Protein AF-A0A821N0A3-F1 (afdb_monomer_lite)

Secondary structure (DSSP, 8-state):
-HHHHHHHHHHHHHHHHHHHHHHHHHHHHHHHHHHHTT-TTGGG--PPPTT---EEEE-TTT-SEEEE--HHHHHHHIIIIIHHHHHHHH-

Radius of gyration: 22.74 Å; chains: 1; bounding box: 48×39×59 Å

pLDDT: mean 87.57, std 9.64, range [58.03, 97.88]

Structure (mmCIF, N/CA/C/O backbone):
data_AF-A0A821N0A3-F1
#
_entry.id   AF-A0A821N0A3-F1
#
loop_
_atom_site.group_PDB
_atom_site.id
_atom_site.type_symbol
_atom_site.label_atom_id
_atom_site.label_alt_id
_atom_site.label_comp_id
_atom_site.label_asym_id
_atom_site.label_entity_id
_atom_site.label_seq_id
_atom_site.pdbx_PDB_ins_code
_atom_site.Cartn_x
_atom_site.Cartn_y
_atom_site.Cartn_z
_atom_site.occupancy
_atom_site.B_iso_or_equiv
_atom_site.auth_seq_id
_atom_site.auth_comp_id
_atom_site.auth_asym_id
_atom_site.auth_atom_id
_atom_site.pdbx_PDB_model_num
ATOM 1 N N . MET A 1 1 ? 23.616 -5.218 -34.482 1.00 59.91 1 MET A N 1
ATOM 2 C CA . MET A 1 1 ? 23.246 -6.145 -33.396 1.00 59.91 1 MET A CA 1
ATOM 3 C C . MET A 1 1 ? 23.739 -5.630 -32.051 1.00 59.91 1 MET A C 1
ATOM 5 O O . MET A 1 1 ? 22.901 -5.297 -31.240 1.00 59.91 1 MET A O 1
ATOM 9 N N . GLU A 1 2 ? 25.040 -5.380 -31.844 1.00 76.50 2 GLU A N 1
ATOM 10 C CA . GLU A 1 2 ? 25.514 -4.902 -30.527 1.00 76.50 2 GLU A CA 1
ATOM 11 C C . GLU A 1 2 ? 24.987 -3.533 -30.046 1.00 76.50 2 GLU A C 1
ATOM 13 O O . GLU A 1 2 ? 24.928 -3.305 -28.841 1.00 76.50 2 GLU A O 1
ATOM 18 N N . LEU A 1 3 ? 24.675 -2.586 -30.942 1.00 80.81 3 LEU A N 1
ATOM 19 C CA . LEU A 1 3 ? 24.270 -1.229 -30.539 1.00 80.81 3 LEU A CA 1
ATOM 20 C C . LEU A 1 3 ? 22.820 -1.173 -30.033 1.00 80.81 3 LEU A C 1
ATOM 22 O O . LEU A 1 3 ? 22.553 -0.498 -29.041 1.00 80.81 3 LEU A O 1
ATOM 26 N N . ASP A 1 4 ? 21.914 -1.906 -30.680 1.00 88.06 4 ASP A N 1
ATOM 27 C CA . ASP A 1 4 ? 20.497 -1.962 -30.301 1.00 88.06 4 ASP A CA 1
ATOM 28 C C . ASP A 1 4 ? 20.318 -2.652 -28.943 1.00 88.06 4 ASP A C 1
ATOM 30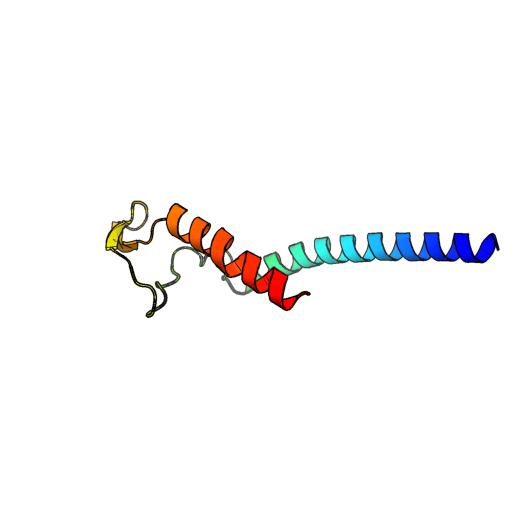 O O . ASP A 1 4 ? 19.595 -2.152 -28.080 1.00 88.06 4 ASP A O 1
ATOM 34 N N . ASP A 1 5 ? 21.070 -3.733 -28.705 1.00 88.50 5 ASP A N 1
ATOM 35 C CA . ASP A 1 5 ? 21.088 -4.440 -27.421 1.00 88.50 5 ASP A CA 1
ATOM 36 C C . ASP A 1 5 ? 21.600 -3.527 -26.294 1.00 88.50 5 ASP A C 1
ATOM 38 O O . ASP A 1 5 ? 21.008 -3.452 -25.213 1.00 88.50 5 ASP A O 1
ATOM 42 N N . LYS A 1 6 ? 22.667 -2.758 -26.557 1.00 88.56 6 LYS A N 1
ATOM 43 C CA . LYS A 1 6 ? 23.205 -1.769 -25.608 1.00 88.56 6 LYS A CA 1
ATOM 44 C C . LYS A 1 6 ? 22.183 -0.665 -25.311 1.00 88.56 6 LYS A C 1
ATOM 46 O O . LYS A 1 6 ? 22.015 -0.296 -24.148 1.00 88.56 6 LYS A O 1
ATOM 51 N N . LEU A 1 7 ? 21.469 -0.165 -26.321 1.00 92.38 7 LEU A N 1
ATOM 52 C CA . LEU A 1 7 ? 20.442 0.866 -26.149 1.00 92.38 7 LEU A CA 1
ATOM 53 C C . LEU A 1 7 ? 19.246 0.357 -25.329 1.00 92.38 7 LEU A C 1
ATOM 55 O O . LEU A 1 7 ? 18.763 1.069 -24.446 1.00 92.38 7 LEU A O 1
ATOM 59 N N . PHE A 1 8 ? 18.805 -0.882 -25.566 1.00 93.88 8 PHE A N 1
ATOM 60 C CA . PHE A 1 8 ? 17.732 -1.512 -24.796 1.00 93.88 8 PHE A CA 1
ATOM 61 C C . PHE A 1 8 ? 18.096 -1.659 -23.314 1.00 93.88 8 PHE A C 1
ATOM 63 O O . PHE A 1 8 ? 17.282 -1.340 -22.441 1.00 93.88 8 PHE A O 1
ATOM 70 N N . ILE A 1 9 ? 19.330 -2.081 -23.019 1.00 94.12 9 ILE A N 1
ATOM 71 C CA . ILE A 1 9 ? 19.831 -2.204 -21.643 1.00 94.12 9 ILE A CA 1
ATOM 72 C C . ILE A 1 9 ? 19.856 -0.832 -20.961 1.00 94.12 9 ILE A C 1
ATOM 74 O O . ILE A 1 9 ? 19.340 -0.693 -19.853 1.00 94.12 9 ILE A O 1
ATOM 78 N N . ILE A 1 10 ? 20.391 0.196 -21.626 1.00 95.25 10 ILE A N 1
ATOM 79 C CA . ILE A 1 10 ? 20.453 1.559 -21.076 1.00 95.25 10 ILE A CA 1
ATOM 80 C C . ILE A 1 10 ? 19.044 2.094 -20.796 1.00 95.25 10 ILE A C 1
ATOM 82 O O . ILE A 1 10 ? 18.787 2.601 -19.704 1.00 95.25 10 ILE A O 1
ATOM 86 N N . ASN A 1 11 ? 18.112 1.938 -21.738 1.00 94.19 11 ASN A N 1
ATOM 87 C CA . ASN A 1 11 ? 16.730 2.373 -21.558 1.00 94.19 11 ASN A CA 1
ATOM 88 C C . ASN A 1 11 ? 16.038 1.636 -20.399 1.00 94.19 11 ASN A C 1
ATOM 90 O O . ASN A 1 11 ? 15.347 2.253 -19.589 1.00 94.19 11 ASN A O 1
ATOM 94 N N . SER A 1 12 ? 16.264 0.326 -20.276 1.00 95.38 12 SER A N 1
ATOM 95 C CA . SER A 1 12 ? 15.709 -0.483 -19.186 1.00 95.38 12 SER A CA 1
ATOM 96 C C . SER A 1 12 ? 16.249 -0.044 -17.823 1.00 95.38 12 SER A C 1
ATOM 98 O O . SER A 1 12 ? 15.481 0.109 -16.875 1.00 95.38 12 SER A O 1
ATOM 100 N N . LEU A 1 13 ? 17.552 0.238 -17.724 1.00 96.81 13 LEU A N 1
ATOM 101 C CA . LEU A 1 13 ? 18.165 0.751 -16.497 1.00 96.81 13 LEU A CA 1
ATOM 102 C C . LEU A 1 13 ? 17.617 2.132 -16.123 1.00 96.81 13 LEU A C 1
ATOM 104 O O . LEU A 1 13 ? 17.271 2.354 -14.964 1.00 96.81 13 LEU A O 1
ATOM 108 N N . LEU A 1 14 ? 17.473 3.037 -17.094 1.00 97.06 14 LEU A N 1
ATOM 109 C CA . LEU A 1 14 ? 16.863 4.349 -16.867 1.00 97.06 14 LEU A CA 1
ATOM 110 C C . LEU A 1 14 ? 15.416 4.227 -16.385 1.00 97.06 14 LEU A C 1
ATOM 112 O O . LEU A 1 14 ? 15.028 4.933 -15.458 1.00 97.06 14 LEU A O 1
ATOM 116 N N . ASN A 1 15 ? 14.637 3.309 -16.961 1.00 97.25 15 ASN A N 1
ATOM 117 C CA . ASN A 1 15 ? 13.257 3.069 -16.549 1.00 97.25 15 ASN A CA 1
ATOM 118 C C . ASN A 1 15 ? 13.180 2.562 -15.102 1.00 97.25 15 ASN A C 1
ATOM 120 O O . ASN A 1 15 ? 12.414 3.098 -14.307 1.00 97.25 15 ASN A O 1
ATOM 124 N N . ILE A 1 16 ? 14.031 1.600 -14.731 1.00 97.38 16 ILE A N 1
ATOM 125 C CA . ILE A 1 16 ? 14.090 1.065 -13.364 1.00 97.38 16 ILE A CA 1
ATOM 126 C C . ILE A 1 16 ? 14.492 2.158 -12.365 1.00 97.38 16 ILE A C 1
ATOM 128 O O . ILE A 1 16 ? 13.864 2.295 -11.309 1.00 97.38 16 ILE A O 1
ATOM 132 N N . ILE A 1 17 ? 15.510 2.960 -12.697 1.00 97.62 17 ILE A N 1
ATOM 133 C CA . ILE A 1 17 ? 15.966 4.081 -11.863 1.00 97.62 17 ILE A CA 1
ATOM 134 C C . ILE A 1 17 ? 14.848 5.115 -11.712 1.00 97.62 17 ILE A C 1
ATOM 136 O O . ILE A 1 17 ? 14.557 5.548 -10.597 1.00 97.62 17 ILE A O 1
ATOM 140 N N . TRP A 1 18 ? 14.186 5.477 -12.812 1.00 96.88 18 TRP A N 1
ATOM 141 C CA . TRP A 1 18 ? 13.087 6.436 -12.807 1.00 96.88 18 TRP A CA 1
ATOM 142 C C . TRP A 1 18 ? 11.887 5.930 -12.003 1.00 96.88 18 TRP A C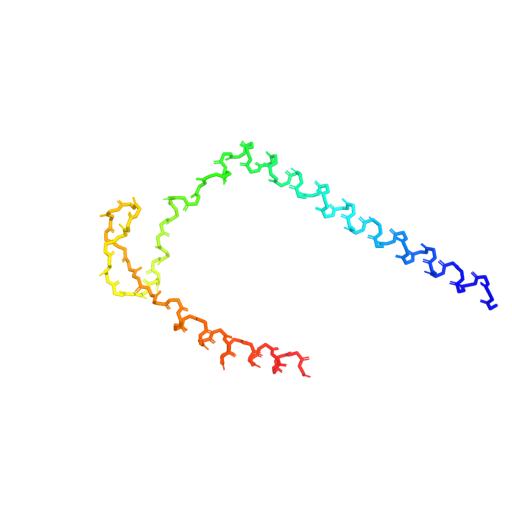 1
ATOM 144 O O . TRP A 1 18 ? 11.397 6.653 -11.142 1.00 96.88 18 TRP A O 1
ATOM 154 N N . ALA A 1 19 ? 11.453 4.684 -12.211 1.00 97.31 19 ALA A N 1
ATOM 155 C CA . ALA A 1 19 ? 10.324 4.092 -11.498 1.00 97.31 19 ALA A CA 1
ATOM 156 C C . ALA A 1 19 ? 10.589 4.022 -9.988 1.00 97.31 19 ALA A C 1
ATOM 158 O O . ALA A 1 19 ? 9.747 4.418 -9.179 1.00 97.31 19 ALA A O 1
ATOM 159 N N . THR A 1 20 ? 11.789 3.587 -9.598 1.00 97.06 20 THR A N 1
ATOM 160 C CA . THR A 1 20 ? 12.193 3.522 -8.187 1.00 97.06 20 THR A CA 1
ATOM 161 C C . THR A 1 20 ? 12.277 4.921 -7.575 1.00 97.06 20 THR A C 1
ATOM 163 O O . THR A 1 20 ? 11.731 5.162 -6.498 1.00 97.06 20 THR A O 1
ATOM 166 N N . GLY A 1 21 ? 12.914 5.866 -8.272 1.00 97.88 21 GLY A N 1
ATOM 167 C CA . GLY A 1 21 ? 13.031 7.256 -7.832 1.00 97.88 21 GLY A CA 1
ATOM 168 C C . GLY A 1 21 ? 11.669 7.933 -7.688 1.00 97.88 21 GLY A C 1
ATOM 169 O O . GLY A 1 21 ? 11.402 8.575 -6.672 1.00 97.88 21 GLY A O 1
ATOM 170 N N . P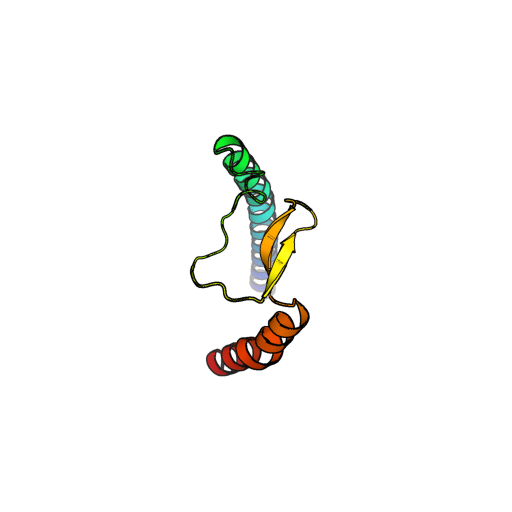HE A 1 22 ? 10.774 7.722 -8.655 1.00 97.06 22 PHE A N 1
ATOM 171 C CA . PHE A 1 22 ? 9.400 8.205 -8.612 1.00 97.06 22 PHE A CA 1
ATOM 172 C C . PHE A 1 22 ? 8.665 7.672 -7.382 1.00 97.06 22 PHE A C 1
ATOM 174 O O . PHE A 1 22 ? 8.100 8.466 -6.634 1.00 97.06 22 PHE A O 1
ATOM 181 N N . LEU A 1 23 ? 8.728 6.363 -7.109 1.00 97.25 23 LEU A N 1
ATOM 182 C CA . LEU A 1 23 ? 8.090 5.774 -5.928 1.00 97.25 23 LEU A CA 1
ATOM 183 C C . LEU A 1 23 ? 8.637 6.359 -4.622 1.00 97.25 23 LEU A C 1
ATOM 185 O O . LEU A 1 23 ? 7.862 6.659 -3.715 1.00 97.25 23 LEU A O 1
ATOM 189 N N . ILE A 1 24 ? 9.951 6.571 -4.518 1.00 97.44 24 ILE A N 1
ATOM 190 C CA . ILE A 1 24 ? 10.566 7.173 -3.326 1.00 97.44 24 ILE A CA 1
ATOM 191 C C . ILE A 1 24 ? 10.095 8.620 -3.141 1.00 97.44 24 ILE A C 1
ATOM 193 O O . ILE A 1 24 ? 9.642 8.992 -2.055 1.00 97.44 24 ILE A O 1
ATOM 197 N N . CYS A 1 25 ? 10.168 9.440 -4.190 1.00 97.12 25 CYS A N 1
ATOM 198 C CA . CYS A 1 25 ? 9.719 10.831 -4.152 1.00 97.12 25 CYS A CA 1
ATOM 199 C C . CYS A 1 25 ? 8.222 10.926 -3.842 1.00 97.12 25 CYS A C 1
ATOM 201 O O . CYS A 1 25 ? 7.804 11.731 -3.008 1.00 97.12 25 CYS A O 1
ATOM 203 N N . TRP A 1 26 ? 7.420 10.051 -4.444 1.00 97.06 26 TRP A N 1
ATOM 204 C CA . TRP A 1 26 ? 5.990 9.975 -4.197 1.00 97.06 26 TRP A CA 1
ATOM 205 C C . TRP A 1 26 ? 5.678 9.579 -2.753 1.00 97.06 26 TRP A C 1
ATOM 207 O O . TRP A 1 26 ? 4.778 10.159 -2.151 1.00 97.06 26 TRP A O 1
ATOM 217 N N . ARG A 1 27 ? 6.446 8.657 -2.152 1.00 95.69 27 ARG A N 1
ATOM 218 C CA . ARG A 1 27 ? 6.339 8.300 -0.723 1.00 95.69 27 ARG A CA 1
ATOM 219 C C . ARG A 1 27 ? 6.600 9.466 0.219 1.00 95.69 27 ARG A C 1
ATOM 221 O O . ARG A 1 27 ? 5.966 9.557 1.264 1.00 95.69 27 ARG A O 1
ATOM 228 N N . ARG A 1 28 ? 7.480 10.389 -0.160 1.00 94.94 28 ARG A N 1
ATOM 229 C CA . ARG A 1 28 ? 7.701 11.624 0.603 1.00 94.94 28 ARG A CA 1
ATOM 230 C C . ARG A 1 28 ? 6.546 12.605 0.413 1.00 94.94 28 ARG A C 1
ATOM 232 O O . ARG A 1 28 ? 6.038 13.142 1.392 1.00 94.94 28 ARG A O 1
ATOM 239 N N . ARG A 1 29 ? 6.089 12.786 -0.830 1.00 94.00 29 ARG A N 1
ATOM 240 C CA . ARG A 1 29 ? 5.000 13.718 -1.154 1.00 94.00 29 ARG A CA 1
ATOM 241 C C . ARG A 1 29 ? 3.666 13.309 -0.530 1.00 94.00 29 ARG A C 1
ATOM 243 O O . ARG A 1 29 ? 2.962 14.164 -0.008 1.00 94.00 29 ARG A O 1
ATOM 250 N N . GLN A 1 30 ? 3.328 12.020 -0.545 1.00 94.38 30 GLN A N 1
ATOM 251 C CA . GLN A 1 30 ? 2.091 11.522 0.069 1.00 94.38 30 GLN A CA 1
ATOM 252 C C . GLN A 1 30 ? 2.073 11.735 1.591 1.00 94.38 30 GLN A C 1
ATOM 254 O O . GLN A 1 30 ? 1.031 12.086 2.130 1.00 94.38 30 GLN A O 1
ATOM 259 N N . ALA A 1 31 ? 3.220 11.608 2.271 1.00 91.69 31 ALA A N 1
ATOM 260 C CA . ALA A 1 31 ? 3.325 11.887 3.704 1.00 91.69 31 ALA A CA 1
ATOM 261 C C . ALA A 1 31 ? 3.160 13.384 4.013 1.00 91.69 31 ALA A C 1
ATOM 263 O O . ALA A 1 31 ? 2.463 13.744 4.958 1.00 91.69 31 ALA A O 1
ATOM 264 N N . GLU A 1 32 ? 3.749 14.259 3.192 1.00 93.25 32 GLU A N 1
ATOM 265 C CA . GLU A 1 32 ? 3.574 15.711 3.317 1.00 93.25 32 GLU A CA 1
ATOM 266 C C . GLU A 1 32 ? 2.106 16.123 3.129 1.00 93.25 32 GLU A C 1
ATOM 268 O O . GLU A 1 32 ? 1.581 16.902 3.920 1.00 93.25 32 GLU A O 1
ATOM 273 N N . LEU A 1 33 ? 1.426 15.564 2.122 1.00 92.50 33 LEU A N 1
ATOM 274 C CA . LEU A 1 33 ? 0.006 15.823 1.874 1.00 92.50 33 LEU A CA 1
ATOM 275 C C . LEU A 1 33 ? -0.879 15.294 3.007 1.00 92.50 33 LEU A C 1
ATOM 277 O O . LEU A 1 33 ? -1.762 16.010 3.467 1.00 92.50 33 LEU A O 1
ATOM 281 N N . ALA A 1 34 ? -0.617 14.082 3.502 1.00 90.94 34 ALA A N 1
ATOM 282 C CA . ALA A 1 34 ? -1.344 13.525 4.642 1.00 90.94 34 ALA A CA 1
ATOM 283 C C . ALA A 1 34 ? -1.157 14.369 5.914 1.00 90.94 34 ALA A C 1
ATOM 285 O O . ALA A 1 34 ? -2.100 14.536 6.686 1.00 90.94 34 ALA A O 1
ATOM 286 N N . TYR A 1 35 ? 0.034 14.942 6.116 1.00 88.62 35 TYR A N 1
ATOM 287 C CA . TYR A 1 35 ? 0.284 15.886 7.203 1.00 88.62 35 TYR A CA 1
ATOM 288 C C . TYR A 1 35 ? -0.475 17.205 7.001 1.00 88.62 35 TYR A C 1
ATOM 290 O O . TYR A 1 35 ? -1.165 17.658 7.910 1.00 88.62 35 TYR A O 1
ATOM 298 N N . GLN A 1 36 ? -0.414 17.797 5.804 1.00 92.19 36 GLN A N 1
ATOM 299 C CA . GLN A 1 36 ? -1.122 19.045 5.478 1.00 92.19 36 GLN A CA 1
ATOM 300 C C . GLN A 1 36 ? -2.642 18.912 5.610 1.00 92.19 36 GLN A C 1
ATOM 302 O O . GLN A 1 36 ? -3.305 19.842 6.062 1.00 92.19 36 GLN A O 1
ATOM 307 N N . TRP A 1 37 ? -3.195 17.759 5.242 1.00 92.62 37 TRP A N 1
ATOM 308 C CA . TRP A 1 37 ? -4.619 17.462 5.390 1.00 92.62 37 TRP A CA 1
ATOM 309 C C . TRP A 1 37 ? -4.999 16.955 6.781 1.00 92.62 37 TRP A C 1
ATOM 311 O O . TRP A 1 37 ? -6.172 16.678 7.019 1.00 92.62 37 TRP A O 1
ATOM 321 N N . ASN A 1 38 ? -4.039 16.861 7.708 1.00 84.62 38 ASN A N 1
ATOM 322 C CA . ASN A 1 38 ? -4.241 16.354 9.063 1.00 84.62 38 ASN A CA 1
ATOM 323 C C . ASN A 1 38 ? -4.834 14.928 9.097 1.00 84.62 38 ASN A C 1
ATOM 325 O O . ASN A 1 38 ? -5.505 14.547 10.049 1.00 84.62 38 ASN A O 1
ATOM 329 N N . THR A 1 39 ? -4.598 14.126 8.056 1.00 83.62 39 THR A N 1
ATOM 330 C CA . THR A 1 39 ? -5.062 12.733 7.954 1.00 83.62 39 THR A CA 1
ATOM 331 C C . THR A 1 39 ? -3.987 11.721 8.343 1.00 83.62 39 THR A C 1
ATOM 333 O O . THR A 1 39 ? -4.198 10.522 8.193 1.00 83.62 39 THR A O 1
ATOM 336 N N . LEU A 1 40 ? -2.821 12.184 8.805 1.00 78.75 40 LEU A N 1
ATOM 337 C CA . LEU A 1 40 ? -1.662 11.334 9.083 1.00 78.75 40 LEU A CA 1
ATOM 338 C C . LEU A 1 40 ? -1.900 10.328 10.226 1.00 78.75 40 LEU A C 1
ATOM 340 O O . LEU A 1 40 ? -1.337 9.242 10.175 1.00 78.75 40 LEU A O 1
ATOM 344 N N . ASP A 1 41 ? -2.734 10.672 11.214 1.00 70.25 41 ASP A N 1
ATOM 345 C CA . ASP A 1 41 ? -2.975 9.864 12.428 1.00 70.25 41 ASP A CA 1
ATOM 346 C C . ASP A 1 41 ? -4.474 9.581 12.672 1.00 70.25 41 ASP A C 1
ATOM 348 O O . ASP A 1 41 ? -4.936 9.385 13.793 1.00 70.25 41 ASP A O 1
ATOM 352 N N . MET A 1 42 ? -5.280 9.579 11.604 1.00 64.69 42 MET A N 1
ATOM 353 C CA . MET A 1 42 ? -6.733 9.344 11.697 1.00 64.69 42 MET A CA 1
ATOM 354 C C . MET A 1 42 ? -7.111 7.864 11.915 1.00 64.69 42 MET A C 1
ATOM 356 O O . MET A 1 42 ? -8.292 7.557 12.077 1.00 64.69 42 MET A O 1
ATOM 360 N N . GLU A 1 43 ? -6.136 6.947 11.979 1.00 60.72 43 GLU A N 1
ATOM 361 C CA . GLU A 1 43 ? -6.356 5.498 12.161 1.00 60.72 43 GLU A CA 1
ATOM 362 C C . GLU A 1 43 ? -7.162 5.151 13.426 1.00 60.72 43 GLU A C 1
ATOM 364 O O . GLU A 1 43 ? -7.814 4.110 13.483 1.00 60.72 43 GLU A O 1
ATOM 369 N N . GLN A 1 44 ? -7.149 6.011 14.448 1.00 58.03 44 GLN A N 1
ATOM 370 C CA . GLN A 1 44 ? -7.792 5.728 15.735 1.00 58.03 44 GLN A CA 1
ATOM 371 C C . GLN A 1 44 ? -9.297 6.041 15.781 1.00 58.03 44 GLN A C 1
ATOM 373 O O . GLN A 1 44 ? -9.959 5.664 16.751 1.00 58.03 44 GLN A O 1
ATOM 378 N N . LEU A 1 45 ? -9.849 6.718 14.768 1.00 61.03 45 LEU A N 1
ATOM 379 C CA . LEU A 1 45 ? -11.236 7.206 14.776 1.00 61.03 45 LEU A CA 1
ATOM 380 C C . LEU A 1 45 ? -12.073 6.738 13.582 1.00 61.03 45 LEU A C 1
ATOM 382 O O . LEU A 1 45 ? -13.195 7.216 13.411 1.00 61.03 45 LEU A O 1
ATOM 386 N N . GLU A 1 46 ? -11.579 5.806 12.766 1.00 67.44 46 GLU A N 1
ATOM 387 C CA . GLU A 1 46 ?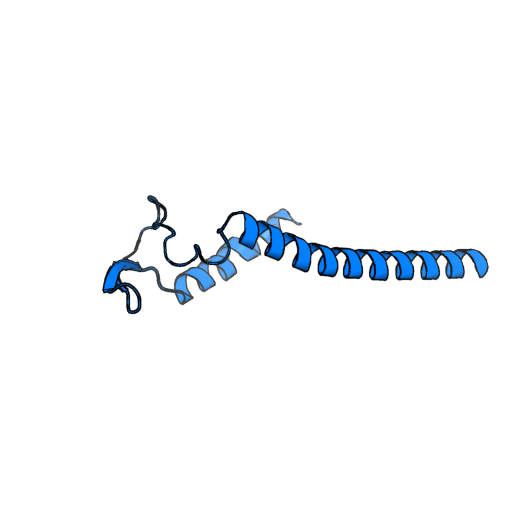 -12.414 5.227 11.716 1.00 67.44 46 GLU A CA 1
ATOM 388 C C . GLU A 1 46 ? -13.551 4.407 12.337 1.00 67.44 46 GLU A C 1
ATOM 390 O O . GLU A 1 46 ? -13.344 3.367 12.969 1.00 67.44 46 GLU A O 1
ATOM 395 N N . GLU A 1 47 ? -14.783 4.887 12.165 1.00 70.00 47 GLU A N 1
ATOM 396 C CA . GLU A 1 47 ? -15.962 4.142 12.581 1.00 70.00 47 GLU A CA 1
ATOM 397 C C . GLU A 1 47 ? -16.047 2.809 11.832 1.00 70.00 47 GLU A C 1
ATOM 399 O O . GLU A 1 47 ? -15.781 2.704 10.630 1.00 70.00 47 GLU A O 1
ATOM 404 N N . THR A 1 48 ? -16.467 1.758 12.540 1.00 73.75 48 THR A N 1
ATOM 405 C CA . THR A 1 48 ? -16.658 0.453 11.912 1.00 73.75 48 THR A CA 1
ATOM 406 C C . THR A 1 48 ? -17.698 0.564 10.804 1.00 73.75 48 THR A C 1
ATOM 408 O O . THR A 1 48 ? -18.823 0.999 11.050 1.00 73.75 48 THR A O 1
ATOM 411 N N . ARG A 1 49 ? -17.355 0.114 9.591 1.00 82.56 49 ARG A N 1
ATOM 412 C CA . ARG A 1 49 ? -18.283 0.082 8.451 1.00 82.56 49 ARG A CA 1
ATOM 413 C C . ARG A 1 49 ? -19.622 -0.535 8.870 1.00 82.56 49 ARG A C 1
ATOM 415 O O . ARG A 1 49 ? -19.635 -1.642 9.397 1.00 82.56 49 ARG A O 1
ATOM 422 N N . ALA A 1 50 ? -20.741 0.117 8.545 1.00 80.25 50 ALA A N 1
ATOM 423 C CA . ALA A 1 50 ? -22.086 -0.303 8.972 1.00 80.25 50 ALA A CA 1
ATOM 424 C C . ALA A 1 50 ? -22.445 -1.769 8.633 1.00 80.25 50 ALA A C 1
ATOM 426 O O . ALA A 1 50 ? -23.258 -2.397 9.303 1.00 80.25 50 ALA A O 1
ATOM 427 N N . THR A 1 51 ? -21.834 -2.340 7.592 1.00 84.88 51 THR A N 1
ATOM 428 C CA . THR A 1 51 ? -22.060 -3.730 7.154 1.00 84.88 51 THR A CA 1
ATOM 429 C C . THR A 1 51 ? -21.188 -4.758 7.888 1.00 84.88 51 THR A C 1
ATOM 431 O O . THR A 1 51 ? -21.323 -5.960 7.657 1.00 84.88 51 THR A O 1
ATOM 434 N N . TYR A 1 52 ? -20.258 -4.324 8.738 1.00 82.38 52 TYR A N 1
ATOM 435 C CA . TYR A 1 52 ? -19.321 -5.210 9.413 1.00 82.38 52 TYR A CA 1
ATOM 436 C C . TYR A 1 52 ? -20.014 -5.961 10.556 1.00 82.38 52 TYR A C 1
ATOM 438 O O . TYR A 1 52 ? -20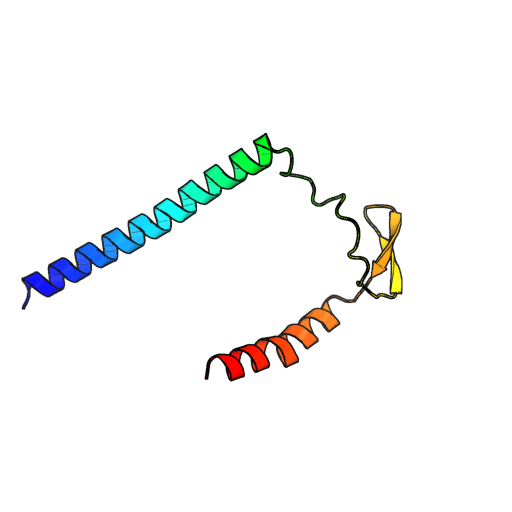.472 -5.377 11.534 1.00 82.38 52 TYR A O 1
ATOM 446 N N . LYS A 1 53 ? -20.104 -7.286 10.412 1.00 80.44 53 LYS A N 1
ATOM 447 C CA . LYS A 1 53 ? -20.754 -8.180 11.377 1.00 80.44 53 LYS A CA 1
ATOM 448 C C . LYS A 1 53 ? -19.696 -8.944 12.167 1.00 80.44 53 LYS A C 1
ATOM 450 O O . LYS A 1 53 ? -18.758 -9.493 11.592 1.00 80.44 53 LYS A O 1
ATOM 455 N N . GLY A 1 54 ? -19.871 -9.020 13.481 1.00 82.88 54 GLY A N 1
ATOM 456 C CA . GLY A 1 54 ? -18.962 -9.728 14.374 1.00 82.88 54 GLY A CA 1
ATOM 457 C C . GLY A 1 54 ? -19.550 -9.884 15.769 1.00 82.88 54 GLY A C 1
ATOM 458 O O . GLY A 1 54 ? -20.588 -9.311 16.089 1.00 82.88 54 GLY A O 1
ATOM 459 N N . THR A 1 55 ? -18.880 -10.666 16.606 1.00 82.81 55 THR A N 1
ATOM 460 C CA . THR A 1 55 ? -19.232 -10.780 18.026 1.00 82.81 55 THR A CA 1
ATOM 461 C C . THR A 1 55 ? -18.767 -9.527 18.754 1.00 82.81 55 THR A C 1
ATOM 463 O O . THR A 1 55 ? -17.606 -9.148 18.595 1.00 82.81 55 THR A O 1
ATOM 466 N N . LEU A 1 56 ? -19.630 -8.893 19.550 1.00 83.56 56 LEU A N 1
ATOM 467 C CA . LEU A 1 56 ? -19.250 -7.716 20.334 1.00 83.56 56 LEU A CA 1
ATOM 468 C C . LEU A 1 56 ? -18.153 -8.087 21.339 1.00 83.56 56 LEU A C 1
ATOM 470 O O . LEU A 1 56 ? -18.330 -8.978 22.170 1.00 83.56 56 LEU A O 1
ATOM 474 N N . ARG A 1 57 ? -17.013 -7.401 21.257 1.00 83.62 57 ARG A N 1
ATOM 475 C CA . ARG A 1 57 ? -15.884 -7.549 22.178 1.00 83.62 57 ARG A CA 1
ATOM 476 C C . ARG A 1 57 ? -15.453 -6.166 22.652 1.00 83.62 57 ARG A C 1
ATOM 478 O O . ARG A 1 57 ? -15.475 -5.206 21.889 1.00 83.62 57 ARG A O 1
ATOM 485 N N . ARG A 1 58 ? -15.030 -6.065 23.912 1.00 84.44 58 ARG A N 1
ATOM 486 C CA . ARG A 1 58 ? -14.397 -4.850 24.435 1.00 84.44 58 ARG A CA 1
ATOM 487 C C . ARG A 1 58 ? -13.004 -4.690 23.820 1.00 84.44 58 ARG A C 1
ATOM 489 O O . ARG A 1 58 ? -12.168 -5.587 23.962 1.00 84.44 58 ARG A O 1
ATOM 496 N N . SER A 1 59 ? -12.773 -3.579 23.127 1.00 79.94 59 SER A N 1
ATOM 497 C CA . SER A 1 59 ? -11.474 -3.262 22.532 1.00 79.94 59 SER A CA 1
ATOM 498 C C . SER A 1 59 ? -10.433 -2.981 23.627 1.00 79.94 59 SER A C 1
ATOM 500 O O . SER A 1 59 ? -10.737 -2.246 24.571 1.00 79.94 59 SER A O 1
ATOM 502 N N . PRO A 1 60 ? -9.211 -3.544 23.539 1.00 79.25 60 PRO A N 1
ATOM 503 C CA . PRO A 1 60 ? -8.162 -3.334 24.538 1.00 79.25 60 PRO A CA 1
ATOM 504 C C . PRO A 1 60 ? -7.564 -1.918 24.511 1.00 79.25 60 PRO A C 1
ATOM 506 O O . PRO A 1 60 ? -6.899 -1.538 25.467 1.00 79.25 60 PRO A O 1
ATOM 509 N N . VAL A 1 61 ? -7.795 -1.147 23.440 1.00 78.69 61 VAL A N 1
ATOM 510 C CA . VAL A 1 61 ? -7.220 0.197 23.252 1.00 78.69 61 VAL A CA 1
ATOM 511 C C . VAL A 1 61 ? -8.249 1.282 23.570 1.00 78.69 61 VAL A C 1
ATOM 513 O O . VAL A 1 61 ? -7.989 2.169 24.376 1.00 78.69 61 VAL A O 1
ATOM 516 N N . THR A 1 62 ? -9.450 1.189 22.994 1.00 78.12 62 THR A N 1
ATOM 517 C CA . THR A 1 62 ? -10.503 2.214 23.125 1.00 78.12 62 THR A CA 1
ATOM 518 C C . THR A 1 62 ? -11.480 1.945 24.268 1.00 78.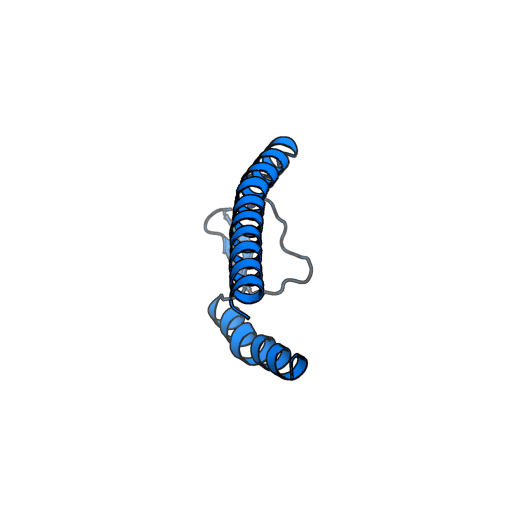12 62 THR A C 1
ATOM 520 O O . THR A 1 62 ? -12.285 2.814 24.596 1.00 78.12 62 THR A O 1
ATOM 523 N N . ASN A 1 63 ? -11.452 0.751 24.880 1.00 80.25 63 ASN A N 1
ATOM 524 C CA . ASN A 1 63 ? -12.422 0.282 25.883 1.00 80.25 63 ASN A CA 1
ATOM 525 C C . ASN A 1 63 ? -13.897 0.274 25.428 1.00 80.25 63 ASN A C 1
ATOM 527 O O . ASN A 1 63 ? -14.779 -0.039 26.230 1.00 80.25 63 ASN A O 1
ATOM 531 N N . LYS A 1 64 ? -14.174 0.563 24.154 1.00 81.81 64 LYS A N 1
ATOM 532 C CA . LYS A 1 64 ? -15.515 0.538 23.568 1.00 81.81 64 LYS A CA 1
ATOM 533 C C . LYS A 1 64 ? -15.892 -0.884 23.144 1.00 81.81 64 LYS A C 1
ATOM 535 O O . LYS A 1 64 ? -15.025 -1.730 22.907 1.00 81.81 64 LYS A O 1
ATOM 540 N N . TYR A 1 65 ? -17.194 -1.160 23.087 1.00 81.50 65 TYR A N 1
ATOM 541 C CA . TYR A 1 65 ? -17.709 -2.402 22.513 1.00 81.50 65 TYR A CA 1
ATOM 542 C C . TYR A 1 65 ? -17.704 -2.283 20.995 1.00 81.50 65 TYR A C 1
ATOM 544 O O . TYR A 1 65 ? -18.460 -1.498 20.432 1.00 81.50 65 TYR A O 1
ATOM 552 N N . GLU A 1 66 ? -16.863 -3.079 20.346 1.00 83.81 66 GLU A N 1
ATOM 553 C CA . GLU A 1 66 ? -16.724 -3.096 18.895 1.00 83.81 66 GLU A CA 1
ATOM 554 C C . GLU A 1 66 ? -17.014 -4.514 18.375 1.00 83.81 66 GLU A C 1
ATOM 556 O O . GLU A 1 66 ? -16.669 -5.510 19.030 1.00 83.81 66 GLU A O 1
ATOM 561 N N . PRO A 1 67 ? -17.676 -4.657 17.214 1.00 84.75 67 PRO A N 1
ATOM 562 C CA . PRO A 1 67 ? -17.801 -5.953 16.561 1.00 84.75 67 PRO A CA 1
ATOM 563 C C . PRO A 1 67 ? -16.400 -6.506 16.258 1.00 84.75 67 PRO A C 1
ATOM 565 O O . PRO A 1 67 ? -15.571 -5.839 15.651 1.00 84.75 67 PRO A O 1
ATOM 568 N N . TYR A 1 68 ? -16.107 -7.739 16.667 1.00 84.44 68 TYR A N 1
ATOM 569 C CA . TYR A 1 68 ? -14.835 -8.406 16.393 1.00 84.44 68 TYR A CA 1
ATOM 570 C C . TYR A 1 68 ? -15.047 -9.611 15.479 1.00 84.44 68 TYR A C 1
ATOM 572 O O . TYR A 1 68 ? -15.912 -10.456 15.720 1.00 84.44 68 TYR A O 1
ATOM 580 N N . TYR A 1 69 ? -14.212 -9.713 14.445 1.00 85.75 69 TYR A N 1
ATOM 581 C CA . TYR A 1 69 ? -14.129 -10.880 13.579 1.00 85.75 69 TYR A CA 1
ATOM 582 C C . TYR A 1 69 ? -12.702 -11.448 13.638 1.00 85.75 69 TYR A C 1
ATOM 584 O O . TYR A 1 69 ? -11.737 -10.698 13.446 1.00 85.75 69 TYR A O 1
ATOM 592 N N . PRO A 1 70 ? -12.528 -12.754 13.904 1.00 87.19 70 PRO A N 1
ATOM 593 C CA . PRO A 1 70 ? -11.212 -13.337 14.133 1.00 87.19 70 PRO A CA 1
ATOM 594 C C . PRO A 1 70 ? -10.335 -13.306 12.876 1.00 87.19 70 PRO A C 1
ATOM 596 O O . PRO A 1 70 ? -10.763 -13.672 11.778 1.00 87.19 70 PRO A O 1
ATOM 599 N N . ALA A 1 71 ? -9.071 -12.910 13.050 1.00 88.25 71 ALA A N 1
ATOM 600 C CA . ALA A 1 71 ? -8.125 -12.726 11.949 1.00 88.25 71 ALA A CA 1
ATOM 601 C C . ALA A 1 71 ? -7.885 -14.012 11.140 1.00 88.25 71 ALA A C 1
ATOM 603 O O . ALA A 1 71 ? -7.825 -13.953 9.913 1.00 88.25 71 ALA A O 1
ATOM 604 N N . TRP A 1 72 ? -7.840 -15.174 11.802 1.00 89.31 72 TRP A N 1
ATOM 605 C CA . TRP A 1 72 ? -7.630 -16.465 11.140 1.00 89.31 72 TRP A CA 1
ATOM 606 C C . TRP A 1 72 ? -8.760 -16.819 10.165 1.00 89.31 72 TRP A C 1
ATOM 608 O O . TRP A 1 72 ? -8.489 -17.302 9.069 1.00 89.31 72 TRP A O 1
ATOM 618 N N . LYS A 1 73 ? -10.021 -16.498 10.500 1.00 89.69 73 LYS A N 1
ATOM 619 C CA . LYS A 1 73 ? -11.154 -16.714 9.585 1.00 89.69 73 LYS A CA 1
ATOM 620 C C . LYS A 1 73 ? -11.072 -15.794 8.367 1.00 89.69 73 LYS A C 1
ATOM 622 O O . LYS A 1 73 ? -11.446 -16.208 7.274 1.00 89.69 73 LYS A O 1
ATOM 627 N N . ARG A 1 74 ? -10.579 -14.554 8.531 1.00 90.12 74 ARG A N 1
ATOM 628 C CA . ARG A 1 74 ? -10.375 -13.625 7.395 1.00 90.12 74 ARG A CA 1
ATOM 629 C C . ARG A 1 74 ? -9.281 -14.132 6.476 1.00 90.12 74 ARG A C 1
ATOM 631 O O . ARG A 1 74 ? -9.431 -14.053 5.262 1.00 90.12 74 ARG A O 1
ATOM 638 N N . LEU A 1 75 ? -8.200 -14.640 7.065 1.00 92.25 75 LEU A N 1
ATOM 639 C CA . LEU A 1 75 ? -7.087 -15.199 6.317 1.00 92.25 75 LEU A CA 1
ATOM 640 C C . LEU A 1 75 ? -7.533 -16.429 5.525 1.00 92.25 75 LEU A C 1
ATOM 642 O O . LEU A 1 75 ? -7.293 -16.473 4.326 1.00 92.25 75 LEU A O 1
ATOM 646 N N . LEU A 1 76 ? -8.257 -17.362 6.151 1.00 94.06 76 LEU A N 1
ATOM 647 C CA . LEU A 1 76 ? -8.779 -18.550 5.473 1.00 94.06 76 LEU A CA 1
ATOM 648 C C . LEU A 1 76 ? -9.674 -18.180 4.285 1.00 94.06 76 LEU A C 1
ATOM 650 O O . LEU A 1 76 ? -9.477 -18.699 3.194 1.00 94.06 76 LEU A O 1
ATOM 654 N N . PHE A 1 77 ? -10.602 -17.234 4.451 1.00 91.44 77 PHE A N 1
ATOM 655 C CA . PHE A 1 77 ? -11.447 -16.787 3.340 1.00 91.44 77 PHE A CA 1
ATOM 656 C C . PHE A 1 77 ? -10.629 -16.126 2.218 1.00 91.44 77 PHE A C 1
ATOM 658 O O . PHE A 1 77 ? -10.836 -16.413 1.042 1.00 91.44 77 PHE A O 1
ATOM 665 N N . ARG A 1 78 ? -9.649 -15.284 2.567 1.00 92.94 78 ARG A N 1
ATOM 666 C CA . ARG A 1 78 ? -8.763 -14.648 1.582 1.00 92.94 78 ARG A CA 1
ATOM 667 C C . ARG A 1 78 ? -7.957 -15.686 0.796 1.00 92.94 78 ARG A C 1
ATOM 669 O O . ARG A 1 78 ? -7.860 -15.574 -0.420 1.00 92.94 78 ARG A O 1
ATOM 676 N N . LEU A 1 79 ? -7.411 -16.691 1.479 1.00 93.19 79 LEU A N 1
ATOM 677 C CA . LEU A 1 79 ? -6.576 -17.727 0.870 1.00 93.19 79 LEU A CA 1
ATOM 678 C C . LEU A 1 79 ? -7.385 -18.750 0.062 1.00 93.19 79 LEU A C 1
ATOM 680 O O . LEU A 1 79 ? -6.941 -19.143 -1.007 1.00 93.19 79 LEU A O 1
ATOM 684 N N . CYS A 1 80 ? -8.551 -19.179 0.548 1.00 94.50 80 CYS A N 1
ATOM 685 C CA . CYS A 1 80 ? -9.331 -20.253 -0.077 1.00 94.50 80 CYS A CA 1
ATOM 686 C C . CYS A 1 80 ? -10.386 -19.758 -1.074 1.00 94.50 80 CYS A C 1
ATOM 688 O O . CYS A 1 80 ? -10.848 -20.545 -1.891 1.00 94.50 80 CYS A O 1
ATOM 690 N N . VAL A 1 81 ? -10.794 -18.488 -1.004 1.00 94.44 81 VAL A N 1
ATOM 691 C CA . VAL A 1 81 ? -11.837 -17.930 -1.880 1.00 94.44 81 VAL A CA 1
ATOM 692 C C . VAL A 1 81 ? -11.266 -16.816 -2.742 1.00 94.44 81 VAL A C 1
ATOM 694 O O . VAL A 1 81 ? -11.277 -16.921 -3.963 1.00 94.44 81 VAL A O 1
ATOM 697 N N . THR A 1 82 ? -10.723 -15.761 -2.131 1.00 95.19 82 THR A N 1
ATOM 698 C CA . THR A 1 82 ? -10.284 -14.582 -2.892 1.00 95.19 82 THR A CA 1
ATOM 699 C C . THR A 1 82 ? -9.128 -14.901 -3.840 1.00 95.19 82 THR A C 1
ATOM 701 O O . THR A 1 82 ? -9.219 -14.578 -5.018 1.00 95.19 82 THR A O 1
ATOM 704 N N . ILE A 1 83 ? -8.062 -15.552 -3.364 1.00 95.38 83 ILE A N 1
ATOM 705 C CA . ILE A 1 83 ? -6.897 -15.865 -4.208 1.00 95.38 83 ILE A CA 1
ATOM 706 C C . ILE A 1 83 ? -7.262 -16.811 -5.369 1.00 95.38 83 ILE A C 1
ATOM 708 O O . ILE A 1 83 ? -6.937 -16.469 -6.503 1.00 95.38 83 ILE A O 1
ATOM 712 N N . PRO A 1 84 ? -7.974 -17.937 -5.163 1.00 95.00 84 PRO A N 1
ATOM 713 C CA . PRO A 1 84 ? -8.352 -18.820 -6.264 1.00 95.00 84 PRO A CA 1
ATOM 714 C C . PRO A 1 84 ? -9.266 -18.150 -7.287 1.00 95.00 84 PRO A C 1
ATOM 716 O O . PRO A 1 84 ? -9.053 -18.326 -8.480 1.00 95.00 84 PRO A O 1
ATOM 719 N N . LEU A 1 85 ? -10.237 -17.337 -6.852 1.00 95.88 85 LEU A N 1
ATOM 720 C CA . LEU A 1 85 ? -11.095 -16.590 -7.778 1.00 95.88 85 LEU A CA 1
ATOM 721 C C . LEU A 1 85 ? -10.297 -15.589 -8.620 1.00 95.88 85 LEU A C 1
ATOM 723 O O . LEU A 1 85 ? -10.556 -15.457 -9.812 1.00 95.88 85 LEU A O 1
ATOM 727 N N . LEU A 1 86 ? -9.309 -14.914 -8.024 1.00 95.88 86 LEU A N 1
ATOM 728 C CA . LEU A 1 86 ? -8.410 -14.027 -8.764 1.00 95.88 86 LEU A CA 1
ATOM 729 C C . LEU A 1 86 ? -7.551 -14.799 -9.771 1.00 95.88 86 LEU A C 1
ATOM 731 O O . LEU A 1 86 ? -7.372 -14.324 -10.886 1.00 95.88 86 LEU A O 1
ATOM 735 N N . ILE A 1 87 ? -7.059 -15.987 -9.404 1.00 96.06 87 ILE A N 1
ATOM 736 C CA . ILE A 1 87 ? -6.298 -16.855 -10.315 1.00 96.06 87 ILE A CA 1
ATOM 737 C C . ILE A 1 87 ? -7.180 -17.294 -11.488 1.00 96.06 87 ILE A C 1
ATOM 739 O O . ILE A 1 87 ? -6.755 -17.180 -12.629 1.00 96.06 87 ILE A O 1
ATOM 743 N N . ILE A 1 88 ? -8.416 -17.728 -11.226 1.00 96.31 88 ILE A N 1
ATOM 744 C CA . ILE A 1 88 ? -9.375 -18.118 -12.271 1.00 96.31 88 ILE A CA 1
ATOM 745 C C . ILE A 1 88 ? -9.703 -16.935 -13.190 1.00 96.31 88 ILE A C 1
ATOM 747 O O . ILE A 1 88 ? -9.851 -17.136 -14.382 1.00 96.31 88 ILE A O 1
ATOM 751 N N . SER A 1 89 ? -9.809 -15.713 -12.659 1.00 93.81 89 SER A N 1
ATOM 752 C CA . SER A 1 89 ? -10.073 -14.512 -13.466 1.00 93.81 89 SER A CA 1
ATOM 753 C C . SER A 1 89 ? -8.883 -14.059 -14.318 1.00 93.81 89 SER A C 1
ATOM 755 O O . SER A 1 89 ? -9.076 -13.235 -15.212 1.00 93.81 89 SER A O 1
ATOM 757 N N . LEU A 1 90 ? -7.665 -14.483 -13.982 1.00 92.44 90 LEU A N 1
ATOM 758 C CA . LEU A 1 90 ? -6.446 -14.106 -14.697 1.00 92.44 90 LEU A CA 1
ATOM 759 C C . LEU A 1 90 ? -6.110 -15.091 -15.828 1.00 92.44 90 LEU A C 1
ATOM 761 O O . LEU A 1 90 ? -5.393 -14.715 -16.753 1.00 92.44 90 LEU A O 1
ATOM 765 N N . VAL A 1 91 ? -6.594 -16.333 -15.717 1.00 86.69 91 VAL A N 1
ATOM 766 C CA . VAL A 1 91 ? -6.498 -17.389 -16.739 1.00 86.69 91 VAL A CA 1
ATOM 767 C C . VAL A 1 91 ? -7.566 -17.177 -17.805 1.00 86.69 91 VAL A C 1
ATOM 769 O O . VAL A 1 91 ? -7.202 -17.271 -18.997 1.00 86.69 91 VAL A O 1
#

Foldseek 3Di:
DVVVVVVVVVVVVVVVVVVVVCVVVVVVVVCVVCVVVVVNPCVVPDDDDPPDAADFDQDPPPRDTDGDDDPVVVVCCCVVPVVVVVVVVVD

Sequence (91 aa):
MELDDKLFIINSLLNIIWATGFLICWRRRQAELAYQWNTLDMEQLEETRATYKGTLRRSPVTNKYEPYYPAWKRLLFRLCVTIPLLIISLV